Protein AF-A0A0I9SC78-F1 (afdb_monomer_lite)

Foldseek 3Di:
DCVLCVQLVHDPVVVVCCVVVNDDDDPSSLVSSCVSVVHDSCVVDDDDPPDFDFDWDDQPNDIQTHRDPVSVVVVVVCVVVVVGDD

Sequence (86 aa):
VSSLAETVGITRANMSNIVNGKSTPSLETLEKIANALGVDITELFAPSSSGSIIGVIRVGDTNYNINSVSDLARLLDGIESGEIVL

Radius of gyration: 19.4 Å; chains: 1; bounding box: 32×20×55 Å

InterPro domains:
  IPR001387 Cro/C1-type, helix-turn-helix domain [PF13443] (2-45)
  IPR001387 Cro/C1-type, hel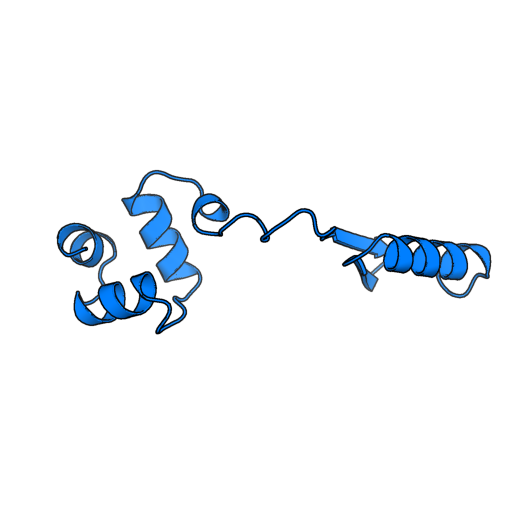ix-turn-helix domain [PS50943] (4-44)
  IPR001387 Cro/C1-type, helix-turn-helix domain [SM00530] (2-44)
  IPR001387 Cro/C1-type, helix-turn-helix domain [cd00093] (4-44)
  IPR010982 Lambda repressor-like, DNA-binding domain superfamily [G3DSA:1.10.260.40] (1-52)
  IPR010982 Lambda repressor-like, DNA-binding domain superfamily [SSF47413] (3-48)

Structure (mmCIF, N/CA/C/O backbone):
data_AF-A0A0I9SC78-F1
#
_entry.id   AF-A0A0I9SC78-F1
#
loop_
_atom_site.group_PDB
_atom_site.id
_atom_site.type_symbol
_atom_site.label_atom_id
_atom_site.label_alt_id
_atom_site.label_comp_id
_atom_site.label_asym_id
_atom_site.label_entity_id
_atom_site.label_seq_id
_atom_site.pdbx_PDB_ins_code
_atom_site.Cartn_x
_atom_site.Cartn_y
_atom_site.Cartn_z
_atom_site.occupancy
_atom_site.B_iso_or_equiv
_atom_site.auth_seq_id
_atom_site.auth_comp_id
_atom_site.auth_asym_id
_atom_site.auth_atom_id
_atom_site.pdbx_PDB_model_num
ATOM 1 N N . VAL A 1 1 ? -14.287 -4.697 19.919 1.00 65.94 1 VAL A N 1
ATOM 2 C CA . VAL A 1 1 ? -13.427 -3.516 19.636 1.00 65.94 1 VAL A CA 1
ATOM 3 C C . VAL A 1 1 ? -12.676 -3.009 20.851 1.00 65.94 1 VAL A C 1
ATOM 5 O O . VAL A 1 1 ? -11.582 -2.489 20.708 1.00 65.94 1 VAL A O 1
ATOM 8 N N . SER A 1 2 ? -13.249 -3.127 22.043 1.00 72.00 2 SER A N 1
ATOM 9 C CA . SER A 1 2 ? -12.750 -2.434 23.217 1.00 72.00 2 SER A CA 1
ATOM 10 C C . SER A 1 2 ? -11.488 -3.032 23.839 1.00 72.00 2 SER A C 1
ATOM 12 O O . SER A 1 2 ? -10.574 -2.279 24.145 1.00 72.00 2 SER A O 1
ATOM 14 N N . SER A 1 3 ? -11.400 -4.362 23.911 1.00 84.69 3 SER A N 1
ATOM 15 C CA . SER A 1 3 ? -10.161 -5.070 24.260 1.00 84.69 3 SER A CA 1
ATOM 16 C C . SER A 1 3 ? -9.055 -4.842 23.225 1.00 84.69 3 SER A C 1
ATOM 18 O O . SER A 1 3 ? -7.921 -4.571 23.586 1.00 84.69 3 SER A O 1
ATOM 20 N N . LEU A 1 4 ? -9.399 -4.864 21.933 1.00 87.50 4 LEU A N 1
ATOM 21 C CA . LEU A 1 4 ? -8.442 -4.632 20.847 1.00 87.50 4 LEU A CA 1
ATOM 22 C C . LEU A 1 4 ? -7.856 -3.213 20.884 1.00 87.50 4 LEU A C 1
ATOM 24 O O . LEU A 1 4 ? -6.663 -3.038 20.680 1.00 87.50 4 LEU A O 1
ATOM 28 N N . ALA A 1 5 ? -8.680 -2.199 21.164 1.00 90.94 5 ALA A N 1
ATOM 29 C CA . ALA A 1 5 ? -8.217 -0.817 21.292 1.00 90.94 5 ALA A CA 1
ATOM 30 C C . ALA A 1 5 ? -7.173 -0.667 22.412 1.00 90.94 5 ALA A C 1
ATOM 32 O O . ALA A 1 5 ? -6.156 -0.005 22.216 1.00 90.94 5 ALA A O 1
ATOM 33 N N . GLU A 1 6 ? -7.402 -1.331 23.548 1.00 90.31 6 GLU A N 1
ATOM 34 C CA . GLU A 1 6 ? -6.478 -1.353 24.685 1.00 90.31 6 GLU A CA 1
ATOM 35 C C . GLU A 1 6 ? -5.165 -2.064 24.325 1.00 90.31 6 GLU A C 1
ATOM 37 O O . GLU A 1 6 ? -4.097 -1.509 24.565 1.00 90.31 6 GLU A O 1
ATOM 42 N N . THR A 1 7 ? -5.224 -3.227 23.666 1.00 90.25 7 THR A N 1
ATOM 43 C CA . THR A 1 7 ? -4.030 -3.968 23.215 1.00 90.25 7 THR A CA 1
ATOM 44 C C . THR A 1 7 ? -3.204 -3.199 22.180 1.00 90.25 7 THR A C 1
ATOM 46 O O . THR A 1 7 ? -1.979 -3.205 22.237 1.00 90.25 7 THR A O 1
ATOM 49 N N . VAL A 1 8 ? -3.862 -2.510 21.246 1.00 91.88 8 VAL A N 1
ATOM 50 C CA . VAL A 1 8 ? -3.206 -1.716 20.190 1.00 91.88 8 VAL A CA 1
ATOM 51 C C . VAL A 1 8 ? -2.678 -0.377 20.729 1.00 91.88 8 VAL A C 1
ATOM 53 O O . VAL A 1 8 ? -1.819 0.248 20.108 1.00 91.88 8 VAL A O 1
ATOM 56 N N . GLY A 1 9 ? -3.159 0.066 21.896 1.00 91.69 9 GLY A N 1
ATOM 57 C CA . GLY A 1 9 ? -2.764 1.333 22.511 1.00 91.69 9 GLY A CA 1
ATOM 58 C C . GLY A 1 9 ? -3.421 2.558 21.867 1.00 91.69 9 GLY A C 1
ATOM 59 O O . GLY A 1 9 ? -2.822 3.631 21.839 1.00 91.69 9 GLY A O 1
ATOM 60 N N . ILE A 1 10 ? -4.643 2.417 21.340 1.00 91.69 10 ILE A N 1
ATOM 61 C CA . ILE A 1 10 ? -5.419 3.526 20.761 1.00 91.69 10 ILE A CA 1
ATOM 62 C C . ILE A 1 10 ? -6.770 3.692 21.456 1.00 91.69 10 ILE A C 1
ATOM 64 O O . ILE A 1 10 ? -7.281 2.797 22.126 1.00 91.69 10 ILE A O 1
ATOM 68 N N . THR A 1 11 ? -7.397 4.857 21.291 1.00 93.94 11 THR A N 1
ATOM 69 C CA . THR A 1 11 ? -8.718 5.090 21.884 1.00 93.94 11 THR A CA 1
ATOM 70 C C . THR A 1 11 ? -9.778 4.201 21.228 1.00 93.94 11 THR A C 1
ATOM 72 O O . THR A 1 11 ? -9.732 3.923 20.026 1.00 93.94 11 THR A O 1
ATOM 75 N N . ARG A 1 12 ? -10.801 3.800 21.995 1.00 93.12 12 ARG A N 1
ATOM 76 C CA . ARG A 1 12 ? -11.952 3.049 21.457 1.00 93.12 12 ARG A CA 1
ATOM 77 C C . ARG A 1 12 ? -12.645 3.784 20.306 1.00 93.12 12 ARG A C 1
ATOM 79 O O . ARG A 1 12 ? -13.100 3.140 19.368 1.00 93.12 12 ARG A O 1
ATOM 86 N N . ALA A 1 13 ? -12.710 5.116 20.371 1.00 93.75 13 ALA A N 1
ATOM 87 C CA . ALA A 1 13 ? -13.274 5.945 19.307 1.00 93.75 13 ALA A CA 1
ATOM 88 C C . ALA A 1 13 ? -12.440 5.860 18.018 1.00 93.75 13 ALA A C 1
ATOM 90 O O . ALA A 1 13 ? -13.008 5.653 16.949 1.00 93.75 13 ALA A O 1
ATOM 91 N N . ASN A 1 14 ? -11.107 5.937 18.122 1.00 93.06 14 ASN A N 1
ATOM 92 C CA . ASN A 1 14 ? -10.215 5.778 16.974 1.00 93.06 14 ASN A CA 1
ATOM 93 C C . ASN A 1 14 ? -10.336 4.371 16.364 1.00 93.06 14 ASN A C 1
ATOM 95 O O . ASN A 1 14 ? -10.580 4.234 15.170 1.00 93.06 14 ASN A O 1
ATOM 99 N N . MET A 1 15 ? -10.301 3.326 17.201 1.00 94.38 15 MET A N 1
ATOM 100 C CA . MET A 1 15 ? -10.521 1.943 16.759 1.00 94.38 15 MET A CA 1
ATOM 101 C C . MET A 1 15 ? -11.869 1.773 16.041 1.00 94.38 15 MET A C 1
ATOM 103 O O . MET A 1 15 ? -11.942 1.138 14.994 1.00 94.38 15 MET A O 1
ATOM 107 N N . SER A 1 16 ? -12.941 2.369 16.570 1.00 94.00 16 SER A N 1
ATOM 108 C CA . SER A 1 16 ? -14.261 2.344 15.930 1.00 94.00 16 SER A CA 1
ATOM 109 C C . SER A 1 16 ? -14.247 3.025 14.560 1.00 94.00 16 SER A C 1
ATOM 111 O O . SER A 1 16 ? -14.827 2.503 13.610 1.00 94.00 16 SER A O 1
ATOM 113 N N . ASN A 1 17 ? -13.565 4.164 14.423 1.00 95.25 17 ASN A N 1
ATOM 114 C CA . ASN A 1 17 ? -13.436 4.837 13.133 1.00 95.25 17 ASN A CA 1
ATOM 115 C C . ASN A 1 17 ? -12.657 3.992 12.118 1.00 95.25 17 ASN A C 1
ATOM 117 O O . ASN A 1 17 ? -13.094 3.907 10.974 1.00 95.25 17 ASN A O 1
ATOM 121 N N . ILE A 1 18 ? -11.570 3.335 12.537 1.00 93.50 18 ILE A N 1
ATOM 122 C CA . ILE A 1 18 ? -10.776 2.436 11.684 1.00 93.50 18 ILE A CA 1
ATOM 123 C C . ILE A 1 18 ? -11.630 1.265 11.188 1.00 93.50 18 ILE A C 1
ATOM 125 O O . ILE A 1 18 ? -11.748 1.058 9.984 1.00 93.50 18 ILE A O 1
ATOM 129 N N . VAL A 1 19 ? -12.293 0.543 12.098 1.00 89.94 19 VAL A N 1
ATOM 130 C CA . VAL A 1 19 ? -13.129 -0.625 11.755 1.00 89.94 19 VAL A CA 1
ATOM 131 C C . VAL A 1 19 ? -14.277 -0.251 10.813 1.00 89.94 19 VAL A C 1
ATOM 133 O O . VAL A 1 19 ? -14.639 -1.029 9.938 1.00 89.94 19 VAL A O 1
ATOM 136 N N . ASN A 1 20 ? -14.839 0.950 10.966 1.00 90.81 20 ASN A N 1
ATOM 137 C CA . ASN A 1 20 ? -15.917 1.444 10.110 1.00 90.81 20 ASN A CA 1
ATOM 138 C C . ASN A 1 20 ? -15.418 2.168 8.843 1.00 90.81 20 ASN A C 1
ATOM 140 O O . ASN A 1 20 ? -16.218 2.827 8.180 1.00 90.81 20 ASN A O 1
ATOM 144 N N . GLY A 1 21 ? -14.117 2.121 8.530 1.00 89.25 21 GLY A N 1
ATOM 145 C CA . GLY A 1 21 ? -13.541 2.750 7.335 1.00 89.25 21 GLY A CA 1
ATOM 146 C C . GLY A 1 21 ? -13.598 4.284 7.320 1.00 89.25 21 GLY A C 1
ATOM 147 O O . GLY A 1 21 ? -13.433 4.901 6.274 1.00 89.25 21 GLY A O 1
ATOM 148 N N . LYS A 1 22 ? -13.840 4.922 8.471 1.00 94.81 22 LYS A N 1
ATOM 149 C CA . LYS A 1 22 ? -13.900 6.388 8.617 1.00 94.81 22 LYS A CA 1
ATOM 150 C C . LYS A 1 22 ? -12.523 7.023 8.801 1.00 94.81 22 LYS A C 1
ATOM 152 O O . LYS A 1 22 ? -12.398 8.246 8.771 1.00 94.81 22 LYS A O 1
ATOM 157 N N . SER A 1 23 ? -11.498 6.224 9.076 1.00 93.50 23 SER A N 1
ATOM 158 C CA . SER A 1 23 ? -10.125 6.695 9.252 1.00 93.50 23 SER A CA 1
ATOM 159 C C . SER A 1 23 ? -9.139 5.621 8.814 1.00 93.50 23 SER A C 1
ATOM 161 O O . SER A 1 23 ? -9.324 4.448 9.130 1.00 93.50 23 SER A O 1
ATOM 163 N N . THR A 1 24 ? -8.085 6.036 8.116 1.00 91.75 24 THR A N 1
ATOM 164 C CA . THR A 1 24 ? -7.008 5.144 7.681 1.00 91.75 24 THR A CA 1
ATOM 165 C C . THR A 1 24 ? -5.929 5.083 8.768 1.00 91.75 24 THR A C 1
ATOM 167 O O . THR A 1 24 ? -5.372 6.129 9.111 1.00 91.75 24 THR A O 1
ATOM 170 N N . PRO A 1 25 ? -5.633 3.904 9.342 1.00 92.94 25 PRO A N 1
ATOM 171 C CA . PRO A 1 25 ? -4.554 3.748 10.317 1.00 92.94 25 PRO A CA 1
ATOM 172 C C . PRO A 1 25 ? -3.170 3.972 9.683 1.00 92.94 25 PRO A C 1
ATOM 174 O O . PRO A 1 25 ? -2.989 3.795 8.479 1.00 92.94 25 PRO A O 1
ATOM 177 N N . SER A 1 26 ? -2.171 4.328 10.500 1.00 93.75 26 SER A N 1
ATOM 178 C CA . SER A 1 26 ? -0.765 4.289 10.069 1.00 93.75 26 SER A CA 1
ATOM 179 C C . SER A 1 26 ? -0.290 2.842 9.884 1.00 93.75 26 SER A C 1
ATOM 181 O O . SER A 1 26 ? -0.885 1.927 10.455 1.00 93.75 26 SER A O 1
ATOM 183 N N . LEU A 1 27 ? 0.815 2.632 9.156 1.00 93.44 27 LEU A N 1
ATOM 184 C CA . LEU A 1 27 ? 1.437 1.306 9.023 1.00 93.44 27 LEU A CA 1
ATOM 185 C C . LEU A 1 27 ? 1.766 0.695 10.393 1.00 93.44 27 LEU A C 1
ATOM 187 O O . LEU A 1 27 ? 1.371 -0.428 10.672 1.00 93.44 27 LEU A O 1
ATOM 191 N N . GLU A 1 28 ? 2.374 1.476 11.288 1.00 93.56 28 GLU A N 1
ATOM 192 C CA . GLU A 1 28 ? 2.656 1.051 12.667 1.00 93.56 28 GLU A CA 1
ATOM 193 C C . GLU A 1 28 ? 1.377 0.618 13.410 1.00 93.56 28 GLU A C 1
ATOM 195 O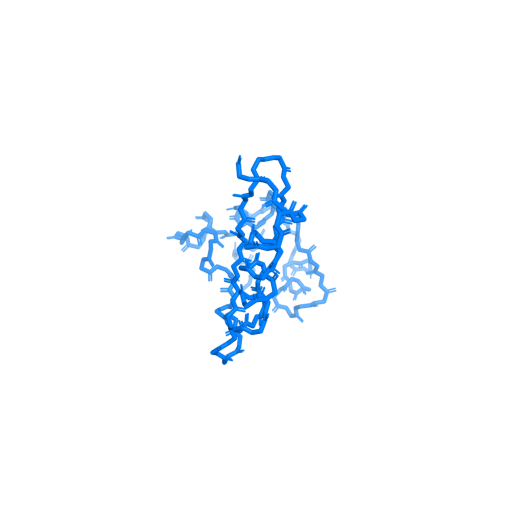 O . GLU A 1 28 ? 1.366 -0.358 14.158 1.00 93.56 28 GLU A O 1
ATOM 200 N N . THR A 1 29 ? 0.267 1.335 13.207 1.00 94.19 29 THR A N 1
ATOM 201 C CA . THR A 1 29 ? -1.017 0.981 13.831 1.00 94.19 29 THR A CA 1
ATOM 202 C C . THR A 1 29 ? -1.581 -0.307 13.229 1.00 94.19 29 THR A C 1
ATOM 204 O O . THR A 1 29 ? -2.096 -1.137 13.973 1.00 94.19 29 THR A O 1
ATOM 207 N N . LEU A 1 30 ? -1.465 -0.502 11.911 1.00 94.69 30 LEU A N 1
ATOM 208 C CA . LEU A 1 30 ? -1.847 -1.748 11.238 1.00 94.69 30 LEU A CA 1
ATOM 209 C C . LEU A 1 30 ? -1.035 -2.939 11.752 1.00 94.69 30 LEU A C 1
ATOM 211 O O . LEU A 1 30 ? -1.624 -3.965 12.071 1.00 94.69 30 LEU A O 1
ATOM 215 N N . GLU A 1 31 ? 0.281 -2.791 11.910 1.00 94.75 31 GLU A N 1
ATOM 216 C CA . GLU A 1 31 ? 1.151 -3.828 12.480 1.00 94.75 31 GLU A CA 1
ATOM 217 C C . GLU A 1 31 ? 0.720 -4.200 13.902 1.00 94.75 31 GLU A C 1
ATOM 219 O O . GLU A 1 31 ? 0.577 -5.378 14.226 1.00 94.75 31 GLU A O 1
ATOM 224 N N . LYS A 1 32 ? 0.441 -3.207 14.757 1.00 94.81 32 LYS A N 1
ATOM 225 C CA . LYS A 1 32 ? -0.075 -3.457 16.113 1.00 94.81 32 LYS A CA 1
ATOM 226 C C . LYS A 1 32 ? -1.423 -4.176 16.092 1.00 94.81 32 LYS A C 1
ATOM 228 O O . LYS A 1 32 ? -1.642 -5.056 16.919 1.00 94.81 32 LYS A O 1
ATOM 233 N N . ILE A 1 33 ? -2.312 -3.821 15.163 1.00 94.56 33 ILE A N 1
ATOM 234 C CA . ILE A 1 33 ? -3.604 -4.496 14.985 1.00 94.56 33 ILE A CA 1
ATOM 235 C C . ILE A 1 33 ? -3.392 -5.954 14.557 1.00 94.56 33 ILE A C 1
ATOM 237 O O . ILE A 1 33 ? -3.962 -6.839 15.188 1.00 94.56 33 ILE A O 1
ATOM 241 N N . ALA A 1 34 ? -2.559 -6.214 13.545 1.00 94.94 34 ALA A N 1
ATOM 242 C CA . ALA A 1 34 ? -2.260 -7.561 13.054 1.00 94.94 34 ALA A CA 1
ATOM 243 C C . ALA A 1 34 ? -1.665 -8.442 14.162 1.00 94.94 34 ALA A C 1
ATOM 245 O O . ALA A 1 34 ? -2.178 -9.523 14.443 1.00 94.94 34 ALA A O 1
ATOM 246 N N . ASN A 1 35 ? -0.669 -7.917 14.885 1.00 95.25 35 ASN A N 1
ATOM 247 C CA . ASN A 1 35 ? -0.045 -8.593 16.022 1.00 95.25 35 ASN A CA 1
ATOM 248 C C . ASN A 1 35 ? -1.048 -8.900 17.143 1.00 95.25 35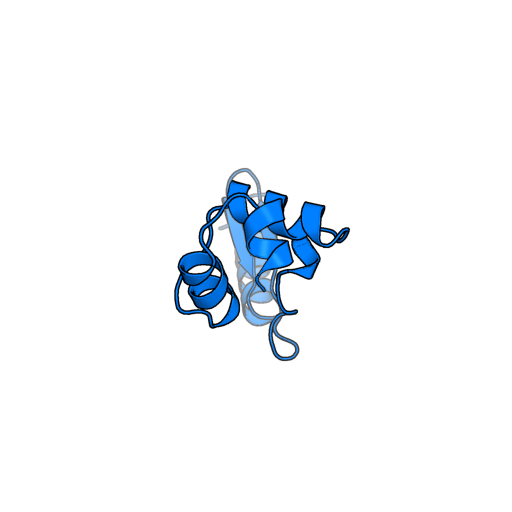 ASN A C 1
ATOM 250 O O . ASN A 1 35 ? -1.030 -9.992 17.705 1.00 95.25 35 ASN A O 1
ATOM 254 N N . ALA A 1 36 ? -1.945 -7.961 17.462 1.00 94.12 36 ALA A N 1
ATOM 255 C CA . ALA A 1 36 ? -2.983 -8.165 18.472 1.00 94.12 36 ALA A CA 1
ATOM 256 C C . ALA A 1 36 ? -4.036 -9.207 18.052 1.00 94.12 36 ALA A C 1
ATOM 258 O O . ALA A 1 36 ? -4.664 -9.824 18.912 1.00 94.12 36 ALA A O 1
ATOM 259 N N . LEU A 1 37 ? -4.236 -9.393 16.745 1.00 93.25 37 LEU A N 1
ATOM 260 C CA . LEU A 1 37 ? -5.121 -10.406 16.169 1.00 93.25 37 LEU A CA 1
ATOM 261 C C . LEU A 1 37 ? -4.414 -11.748 15.911 1.00 93.25 37 LEU A C 1
ATOM 263 O O . LEU A 1 37 ? -5.098 -12.752 15.726 1.00 93.25 37 LEU A O 1
ATOM 267 N N . GLY A 1 38 ? -3.078 -11.783 15.930 1.00 94.94 38 GLY A N 1
ATOM 268 C CA . GLY A 1 38 ? -2.281 -12.981 15.656 1.00 94.94 38 GLY A CA 1
ATOM 269 C C . GLY A 1 38 ? -2.305 -13.421 14.188 1.00 94.94 38 GLY A C 1
ATOM 270 O O . GLY A 1 38 ? -2.199 -14.615 13.923 1.00 94.94 38 GLY A O 1
ATOM 271 N N . VAL A 1 39 ? -2.473 -12.476 13.259 1.00 94.56 39 VAL A N 1
ATOM 272 C CA . VAL A 1 39 ? -2.541 -12.711 11.804 1.00 94.56 39 VAL A CA 1
ATOM 273 C C . VAL A 1 39 ? -1.418 -11.972 11.081 1.00 94.56 39 VAL A C 1
ATOM 275 O O . VAL A 1 39 ? -0.835 -11.038 11.639 1.00 94.56 39 VAL A O 1
ATOM 278 N N . ASP A 1 40 ? -1.130 -12.350 9.835 1.00 94.31 40 ASP A N 1
ATOM 279 C CA . ASP A 1 40 ? -0.239 -11.546 8.997 1.00 94.31 40 ASP A CA 1
ATOM 280 C C . ASP A 1 40 ? -0.908 -10.210 8.626 1.00 94.31 40 ASP A C 1
ATOM 282 O O . ASP A 1 40 ? -2.124 -10.126 8.441 1.00 94.31 40 ASP A O 1
ATOM 286 N N . ILE A 1 41 ? -0.123 -9.136 8.499 1.00 93.12 41 ILE A N 1
ATOM 287 C CA . ILE A 1 41 ? -0.652 -7.807 8.160 1.00 93.12 41 ILE A CA 1
ATOM 288 C C . ILE A 1 41 ? -1.392 -7.794 6.816 1.00 93.12 41 ILE A C 1
ATOM 290 O O . ILE A 1 41 ? -2.338 -7.025 6.647 1.00 93.12 41 ILE A O 1
ATOM 294 N N . THR A 1 42 ? -1.006 -8.658 5.874 1.00 90.12 42 THR A N 1
ATOM 295 C CA . THR A 1 42 ? -1.672 -8.802 4.573 1.00 90.12 42 THR A CA 1
ATOM 296 C C . THR A 1 42 ? -3.115 -9.286 4.702 1.00 90.12 42 THR A C 1
ATOM 298 O O . THR A 1 42 ? -3.954 -8.891 3.896 1.00 90.12 42 THR A O 1
ATOM 301 N N . GLU A 1 43 ? -3.444 -10.045 5.752 1.00 89.31 43 GLU A N 1
ATOM 302 C CA . GLU A 1 43 ? -4.804 -10.527 6.021 1.00 89.31 43 GLU A CA 1
ATOM 303 C C . GLU A 1 43 ? -5.757 -9.409 6.464 1.00 89.31 43 GLU A C 1
ATOM 305 O O . GLU A 1 43 ? -6.977 -9.566 6.399 1.00 89.31 43 GLU A O 1
ATOM 310 N N . LEU A 1 44 ? -5.226 -8.253 6.889 1.00 91.31 44 LEU A N 1
ATOM 311 C CA . LEU A 1 44 ? -6.046 -7.076 7.195 1.00 91.31 44 LEU A CA 1
ATOM 312 C C . LEU A 1 44 ? -6.606 -6.405 5.935 1.00 91.31 44 LEU A C 1
ATOM 314 O O . LEU A 1 44 ? -7.519 -5.580 6.030 1.00 91.31 44 LEU A O 1
ATOM 318 N N . PHE A 1 45 ? -6.062 -6.727 4.763 1.00 87.31 45 PHE A N 1
ATOM 319 C CA . PHE A 1 45 ? -6.518 -6.189 3.494 1.00 87.31 45 PHE A CA 1
ATOM 320 C C . PHE A 1 45 ? -7.517 -7.153 2.866 1.00 87.31 45 PHE A C 1
ATOM 322 O O . PHE A 1 45 ? -7.259 -8.346 2.720 1.00 87.31 45 PHE A O 1
ATOM 329 N N . ALA A 1 46 ? -8.673 -6.624 2.463 1.00 75.88 46 ALA A N 1
ATOM 330 C CA . ALA A 1 46 ? -9.603 -7.413 1.675 1.00 75.88 46 ALA A CA 1
ATOM 331 C C . ALA A 1 46 ? -8.912 -7.833 0.365 1.00 75.88 46 ALA A C 1
ATOM 333 O O . ALA A 1 46 ? -8.268 -6.987 -0.270 1.00 75.88 46 ALA A O 1
ATOM 334 N N . PRO A 1 47 ? -9.061 -9.097 -0.075 1.00 69.12 47 PRO A N 1
ATOM 335 C CA . PRO A 1 47 ? -8.675 -9.460 -1.426 1.00 69.12 47 PRO A CA 1
ATOM 336 C C . PRO A 1 47 ? -9.402 -8.521 -2.385 1.00 69.12 47 PRO A C 1
ATOM 338 O O . PRO A 1 47 ? -10.588 -8.233 -2.201 1.00 69.12 47 PRO A O 1
ATOM 341 N N . SER A 1 48 ? -8.672 -8.006 -3.371 1.00 61.84 48 SER A N 1
ATOM 342 C CA . SER A 1 48 ? -9.183 -7.080 -4.376 1.00 61.84 48 SER A CA 1
ATOM 343 C C . SER A 1 48 ? -10.510 -7.617 -4.904 1.00 61.84 48 SER A C 1
ATOM 345 O O . SER A 1 48 ? -10.560 -8.721 -5.449 1.00 61.84 48 SER A O 1
ATOM 347 N N . SER A 1 49 ? -11.598 -6.883 -4.662 1.00 56.47 49 SER A N 1
ATOM 348 C CA . SER A 1 49 ? -12.939 -7.286 -5.067 1.00 56.47 49 SER A CA 1
ATOM 349 C C . SER A 1 49 ? -12.919 -7.729 -6.532 1.00 56.47 49 SER A C 1
ATOM 351 O O . SER A 1 49 ? -12.593 -6.941 -7.416 1.00 56.47 49 SER A O 1
ATOM 353 N N . SER A 1 50 ? -13.261 -8.999 -6.761 1.00 56.75 50 SER A N 1
ATOM 354 C CA . SER A 1 50 ? -13.512 -9.627 -8.065 1.00 56.75 50 SER A CA 1
ATOM 355 C C . SER A 1 50 ? -12.393 -9.531 -9.113 1.00 56.75 50 SER A C 1
ATOM 357 O O . SER A 1 50 ? -12.426 -8.658 -9.971 1.00 56.75 50 SER A O 1
ATOM 359 N N . GLY A 1 51 ? -11.482 -10.510 -9.126 1.00 57.78 51 GLY A N 1
ATOM 360 C CA . GLY A 1 51 ? -10.818 -10.996 -10.351 1.00 57.78 51 GLY A CA 1
ATOM 361 C C . GLY A 1 51 ? -10.017 -9.985 -11.182 1.00 57.78 51 GLY A C 1
ATOM 362 O O . GLY A 1 51 ? -9.677 -10.289 -12.325 1.00 57.78 5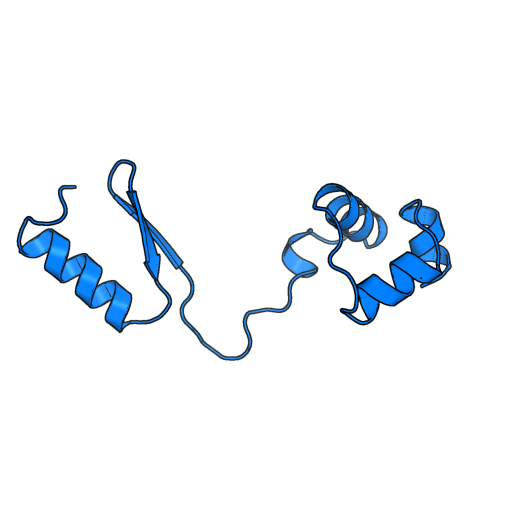1 GLY A O 1
ATOM 363 N N . SER A 1 52 ? -9.731 -8.797 -10.652 1.00 69.69 52 SER A N 1
ATOM 364 C CA . SER A 1 52 ? -8.900 -7.803 -11.315 1.00 69.69 52 SER A CA 1
ATOM 365 C C . SER A 1 52 ? -7.434 -8.209 -11.203 1.00 69.69 52 SER A C 1
ATOM 367 O O . SER A 1 52 ? -6.955 -8.632 -10.152 1.00 69.69 52 SER A O 1
ATOM 369 N N . ILE A 1 53 ? -6.717 -8.120 -12.322 1.00 79.88 53 ILE A N 1
ATOM 370 C CA . ILE A 1 53 ? -5.269 -8.314 -12.343 1.00 79.88 53 ILE A CA 1
ATOM 371 C C . ILE A 1 53 ? -4.661 -7.114 -11.632 1.00 79.88 53 ILE A C 1
ATOM 373 O O . ILE A 1 53 ? -4.954 -5.984 -12.003 1.00 79.88 53 ILE A O 1
ATOM 377 N N . ILE A 1 54 ? -3.827 -7.359 -10.627 1.00 86.00 54 ILE A N 1
ATOM 378 C CA . ILE A 1 54 ? -3.012 -6.329 -9.991 1.00 86.00 54 ILE A CA 1
ATOM 379 C C . ILE A 1 54 ? -1.598 -6.883 -9.899 1.00 86.00 54 ILE A C 1
ATOM 381 O O . ILE A 1 54 ? -1.362 -7.919 -9.281 1.00 86.00 54 ILE A O 1
ATOM 385 N N . GLY A 1 55 ? -0.657 -6.204 -10.539 1.00 89.19 55 GLY A N 1
ATOM 386 C CA . GLY A 1 55 ? 0.746 -6.577 -10.537 1.00 89.19 55 GLY A CA 1
ATOM 387 C C . GLY A 1 55 ? 1.639 -5.371 -10.757 1.00 89.19 55 GLY A C 1
ATOM 388 O O . GLY A 1 55 ? 1.205 -4.333 -11.250 1.00 89.19 55 GLY A O 1
ATOM 389 N N . VAL A 1 56 ? 2.907 -5.516 -10.393 1.00 94.31 56 VAL A N 1
ATOM 390 C CA . VAL A 1 56 ? 3.948 -4.539 -10.704 1.00 94.31 56 VAL A CA 1
ATOM 391 C C . VAL A 1 56 ? 5.097 -5.295 -11.349 1.00 94.31 56 VAL A C 1
ATOM 393 O O . VAL A 1 56 ? 5.598 -6.258 -10.772 1.00 94.31 56 VAL A O 1
ATOM 396 N N . ILE A 1 57 ? 5.502 -4.870 -12.543 1.00 94.88 57 ILE A N 1
ATOM 397 C CA . ILE A 1 57 ? 6.671 -5.410 -13.241 1.00 94.88 57 ILE A CA 1
ATOM 398 C C . ILE A 1 57 ? 7.757 -4.342 -13.221 1.00 94.88 57 ILE A C 1
ATOM 400 O O . ILE A 1 57 ? 7.508 -3.193 -13.578 1.00 94.88 57 ILE A O 1
ATOM 404 N N . ARG A 1 58 ? 8.963 -4.713 -12.788 1.00 94.06 58 ARG A N 1
ATOM 405 C CA . ARG A 1 58 ? 10.128 -3.830 -12.816 1.00 94.06 58 ARG A CA 1
ATOM 406 C C . ARG A 1 58 ? 11.004 -4.162 -14.016 1.00 94.06 58 ARG A C 1
ATOM 408 O O . ARG A 1 58 ? 11.416 -5.309 -14.160 1.00 94.06 58 ARG A O 1
ATOM 415 N N . VAL A 1 59 ? 11.313 -3.147 -14.818 1.00 93.31 59 VAL A N 1
ATOM 416 C CA . VAL A 1 59 ? 12.324 -3.201 -15.880 1.00 93.31 59 VAL A CA 1
ATOM 417 C C . VAL A 1 59 ? 13.359 -2.119 -15.576 1.00 93.31 59 VAL A C 1
ATOM 419 O O . VAL A 1 59 ? 13.012 -0.938 -15.482 1.00 93.31 59 VAL A O 1
ATOM 422 N N . GLY A 1 60 ? 14.606 -2.524 -15.323 1.00 89.81 60 GLY A N 1
ATOM 423 C CA . GLY A 1 60 ? 15.625 -1.639 -14.753 1.00 89.81 60 GLY A CA 1
ATOM 424 C C . GLY A 1 60 ? 15.151 -0.992 -13.444 1.00 89.81 60 GLY A C 1
ATOM 425 O O . GLY A 1 60 ? 14.732 -1.683 -12.514 1.00 89.81 60 GLY A O 1
ATOM 426 N N . ASP A 1 61 ? 15.166 0.340 -13.396 1.00 91.81 61 ASP A N 1
ATOM 427 C CA . ASP A 1 61 ? 14.693 1.135 -12.252 1.00 91.81 61 ASP A CA 1
ATOM 428 C C . ASP A 1 61 ? 13.225 1.593 -12.377 1.00 91.81 61 ASP A C 1
ATOM 430 O O . ASP A 1 61 ? 12.706 2.288 -11.499 1.00 91.81 61 ASP A O 1
ATOM 434 N N . THR A 1 62 ? 12.528 1.198 -13.448 1.00 93.44 62 THR A N 1
ATOM 435 C CA . THR A 1 62 ? 11.153 1.638 -13.727 1.00 93.44 62 THR A CA 1
ATOM 436 C C . THR A 1 62 ? 10.140 0.569 -13.331 1.00 93.44 62 THR A C 1
ATOM 438 O O . THR A 1 62 ? 10.260 -0.596 -13.707 1.00 93.44 62 THR A O 1
ATOM 441 N N . ASN A 1 63 ? 9.111 0.970 -12.578 1.00 95.38 63 ASN A N 1
ATOM 442 C CA . ASN A 1 63 ? 7.989 0.106 -12.210 1.00 95.38 63 ASN A CA 1
ATOM 443 C C . ASN A 1 63 ? 6.793 0.364 -13.136 1.00 95.38 63 ASN A C 1
ATOM 445 O O . ASN A 1 63 ? 6.338 1.501 -13.262 1.00 95.38 63 ASN A O 1
ATOM 449 N N . TYR A 1 64 ? 6.244 -0.703 -13.706 1.00 95.19 64 TYR A N 1
ATOM 450 C CA . TYR A 1 64 ? 5.051 -0.697 -14.544 1.00 95.19 64 TYR A CA 1
ATOM 451 C C . TYR A 1 64 ? 3.899 -1.351 -13.788 1.00 95.19 64 TYR A C 1
ATOM 453 O O . TYR A 1 64 ? 3.977 -2.520 -13.407 1.00 95.19 64 TYR A O 1
ATOM 461 N N . ASN A 1 65 ? 2.831 -0.588 -13.563 1.00 93.88 65 ASN A N 1
ATOM 462 C CA . ASN A 1 65 ? 1.633 -1.083 -12.891 1.00 93.88 65 ASN A CA 1
ATOM 463 C C . ASN A 1 65 ? 0.740 -1.813 -13.893 1.00 93.88 65 ASN A C 1
ATOM 465 O O . ASN A 1 65 ? 0.345 -1.249 -14.912 1.00 93.88 65 ASN A O 1
ATOM 469 N N . ILE A 1 66 ? 0.387 -3.048 -13.565 1.00 94.19 66 ILE A N 1
ATOM 470 C CA . ILE A 1 66 ? -0.470 -3.915 -14.360 1.00 94.19 66 ILE A CA 1
ATOM 471 C C . ILE A 1 66 ? -1.806 -4.030 -13.643 1.00 94.19 66 ILE A C 1
ATOM 473 O O . ILE A 1 66 ? -1.900 -4.705 -12.622 1.00 94.19 66 ILE A O 1
ATOM 477 N N . ASN A 1 67 ? -2.835 -3.383 -14.186 1.00 90.88 67 ASN A N 1
ATOM 478 C CA . ASN A 1 67 ? -4.196 -3.440 -13.651 1.00 90.88 67 ASN A CA 1
ATOM 479 C C . ASN A 1 67 ? -5.140 -4.254 -14.562 1.00 90.88 67 ASN A C 1
ATOM 481 O O . ASN A 1 67 ? -6.333 -4.393 -14.290 1.00 90.88 67 ASN A O 1
ATOM 485 N N . SER A 1 68 ? -4.625 -4.756 -15.691 1.00 91.06 68 SER A N 1
ATOM 486 C CA . SER A 1 68 ? -5.376 -5.485 -16.713 1.00 91.06 68 SER A CA 1
ATOM 487 C C . SER A 1 68 ? -4.451 -6.279 -17.644 1.00 91.06 68 SER A C 1
ATOM 489 O O . SER A 1 68 ? -3.250 -6.020 -17.719 1.00 91.06 68 SER A O 1
ATOM 491 N N . VAL A 1 69 ? -5.020 -7.207 -18.424 1.00 91.06 69 VAL A N 1
ATOM 492 C CA . VAL A 1 69 ? -4.287 -7.905 -19.502 1.00 91.06 69 VAL A CA 1
ATOM 493 C C . VAL A 1 69 ? -3.774 -6.912 -20.550 1.00 91.06 69 VAL A C 1
ATOM 495 O O . VAL A 1 69 ? -2.679 -7.076 -21.076 1.00 91.06 69 VAL A O 1
ATOM 498 N N . SER A 1 70 ? -4.531 -5.849 -20.825 1.00 93.12 70 SER A N 1
ATOM 499 C CA . SER A 1 70 ? -4.124 -4.815 -21.779 1.00 93.12 70 SER A CA 1
ATOM 500 C C . SER A 1 70 ? -2.870 -4.066 -21.329 1.00 93.12 70 SER A C 1
ATOM 502 O O . SER A 1 70 ? -2.080 -3.655 -22.172 1.00 93.12 70 SER A O 1
ATOM 504 N N . ASP A 1 71 ? -2.659 -3.904 -20.021 1.00 94.88 71 ASP A N 1
ATOM 505 C CA . ASP A 1 71 ? -1.437 -3.276 -19.508 1.00 94.88 71 ASP A CA 1
ATOM 506 C C . ASP A 1 71 ? -0.212 -4.178 -19.727 1.00 94.88 71 ASP A C 1
ATOM 508 O O . ASP A 1 71 ? 0.860 -3.670 -20.047 1.00 94.88 71 ASP A O 1
ATOM 512 N N . LEU A 1 72 ? -0.378 -5.508 -19.648 1.00 94.62 72 LEU A N 1
ATOM 513 C CA . LEU A 1 72 ? 0.680 -6.463 -20.012 1.00 94.62 72 LEU A CA 1
ATOM 514 C C . LEU A 1 72 ? 1.035 -6.365 -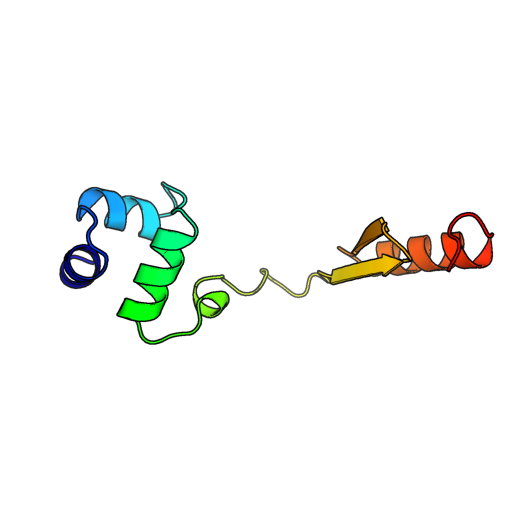21.496 1.00 94.62 72 LEU A C 1
ATOM 516 O O . LEU A 1 72 ? 2.214 -6.330 -21.832 1.00 94.62 72 LEU A O 1
ATOM 520 N N . ALA A 1 73 ? 0.025 -6.302 -22.369 1.00 95.81 73 ALA A N 1
ATOM 521 C CA . ALA A 1 73 ? 0.242 -6.181 -23.808 1.00 95.81 73 ALA A CA 1
ATOM 522 C C . ALA A 1 73 ? 1.019 -4.901 -24.149 1.00 95.81 73 ALA A C 1
ATOM 524 O O . ALA A 1 73 ? 2.017 -4.968 -24.851 1.00 95.81 73 ALA A O 1
ATOM 525 N N . ARG A 1 74 ? 0.640 -3.753 -23.567 1.00 96.31 74 ARG A N 1
ATOM 526 C CA . ARG A 1 74 ? 1.369 -2.490 -23.781 1.00 96.31 74 ARG A CA 1
ATOM 527 C C . ARG A 1 74 ? 2.812 -2.546 -23.289 1.00 96.31 74 ARG A C 1
ATOM 529 O O . ARG A 1 74 ? 3.689 -1.980 -23.931 1.00 96.31 74 ARG A O 1
ATOM 536 N N . LEU A 1 75 ? 3.056 -3.196 -22.150 1.00 96.19 75 LEU A N 1
ATOM 537 C CA . LEU A 1 75 ? 4.416 -3.377 -21.646 1.00 96.19 75 LEU A CA 1
ATOM 538 C C . LEU A 1 75 ? 5.253 -4.214 -22.621 1.00 96.19 75 LEU A C 1
ATOM 540 O O . LEU A 1 75 ? 6.389 -3.848 -22.910 1.00 96.19 75 LEU A O 1
ATOM 544 N N .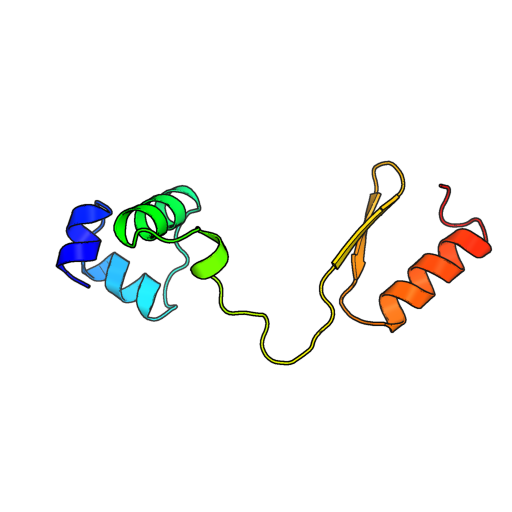 LEU A 1 76 ? 4.689 -5.309 -23.137 1.00 96.00 76 LEU A N 1
ATOM 545 C CA . LEU A 1 76 ? 5.361 -6.159 -24.116 1.00 96.00 76 LEU A CA 1
ATOM 546 C C . LEU A 1 76 ? 5.632 -5.405 -25.425 1.00 96.00 76 LEU A C 1
ATOM 548 O O . LEU A 1 76 ? 6.770 -5.407 -25.880 1.00 96.00 76 LEU A O 1
ATOM 552 N N . ASP A 1 77 ? 4.642 -4.694 -25.969 1.00 97.44 77 ASP A N 1
ATOM 553 C CA . ASP A 1 77 ? 4.791 -3.884 -27.186 1.00 97.44 77 ASP A CA 1
ATOM 554 C C . ASP A 1 77 ? 5.903 -2.830 -27.030 1.00 97.44 77 ASP A C 1
ATOM 556 O O . ASP A 1 77 ? 6.696 -2.601 -27.946 1.00 97.44 77 ASP A O 1
ATOM 560 N N . GLY A 1 78 ? 6.002 -2.198 -25.856 1.00 95.81 78 GLY A N 1
ATOM 561 C CA . GLY A 1 78 ? 7.075 -1.252 -25.543 1.00 95.81 78 GLY A CA 1
ATOM 562 C C . GLY A 1 78 ? 8.461 -1.905 -25.537 1.00 95.81 78 GLY A C 1
ATOM 563 O O . GLY A 1 78 ? 9.424 -1.315 -26.023 1.00 95.81 78 GLY A O 1
ATOM 564 N N . ILE A 1 79 ? 8.573 -3.141 -25.042 1.00 95.19 79 ILE A N 1
ATOM 565 C CA . ILE A 1 79 ? 9.829 -3.907 -25.065 1.00 95.19 79 ILE A CA 1
ATOM 566 C C . ILE A 1 79 ? 10.178 -4.324 -26.500 1.00 95.19 79 ILE A C 1
ATOM 568 O O . ILE A 1 79 ? 11.311 -4.145 -26.942 1.00 95.19 79 ILE A O 1
ATOM 572 N N . GLU A 1 80 ? 9.208 -4.847 -27.251 1.00 95.50 80 GLU A N 1
ATOM 573 C CA . GLU A 1 80 ? 9.411 -5.328 -28.623 1.00 95.50 80 GLU A CA 1
ATOM 574 C C . GLU A 1 80 ? 9.736 -4.196 -29.605 1.00 95.50 80 GLU A C 1
ATOM 576 O O . GLU A 1 80 ? 10.550 -4.372 -30.513 1.00 95.50 80 GLU A O 1
ATOM 581 N N . SER A 1 81 ? 9.146 -3.015 -29.409 1.00 96.50 81 SER A N 1
ATOM 582 C CA . SER A 1 81 ? 9.445 -1.820 -30.207 1.00 96.50 81 SER A CA 1
ATOM 583 C C . SER A 1 81 ? 10.781 -1.156 -29.849 1.00 96.50 81 SER A C 1
ATOM 585 O O . SER A 1 81 ? 11.239 -0.280 -30.586 1.00 96.50 81 SER A O 1
ATOM 587 N N . GLY A 1 82 ? 11.422 -1.565 -28.747 1.00 93.00 82 GLY A N 1
ATOM 588 C CA . GLY A 1 82 ? 12.658 -0.968 -28.238 1.00 93.00 82 GLY A CA 1
ATOM 589 C C . GLY A 1 82 ? 12.463 0.357 -27.491 1.00 93.00 82 GLY A C 1
ATOM 590 O O . GLY A 1 82 ? 13.450 1.014 -27.166 1.00 93.00 82 GLY A O 1
ATOM 591 N N . GLU A 1 83 ? 11.218 0.758 -27.211 1.00 93.44 83 GLU A N 1
ATOM 592 C CA . GLU A 1 83 ? 10.903 1.901 -26.343 1.00 93.44 83 GLU A CA 1
ATOM 593 C C . GLU A 1 83 ? 11.309 1.618 -24.887 1.00 93.44 83 GLU A C 1
ATOM 595 O O . GLU A 1 83 ? 11.827 2.494 -24.192 1.00 93.44 83 GLU A O 1
ATOM 600 N N . ILE A 1 84 ? 11.101 0.379 -24.435 1.00 92.31 84 ILE A N 1
ATOM 601 C CA . ILE A 1 84 ? 11.452 -0.103 -23.101 1.00 92.31 84 ILE A CA 1
ATOM 602 C C . ILE A 1 84 ? 12.665 -1.021 -23.226 1.00 92.31 84 ILE A C 1
ATOM 604 O O . ILE A 1 84 ? 12.602 -2.088 -23.833 1.00 92.31 84 ILE A O 1
ATOM 608 N N . VAL A 1 85 ? 13.778 -0.607 -22.629 1.00 87.69 85 VAL A N 1
ATOM 609 C CA . VAL A 1 85 ? 15.041 -1.353 -22.666 1.00 87.69 85 VAL A CA 1
ATOM 610 C C . VAL A 1 85 ? 15.136 -2.261 -21.440 1.00 87.69 85 VAL A C 1
ATOM 612 O O . VAL A 1 85 ? 14.962 -1.786 -20.317 1.00 87.69 85 VAL A O 1
ATOM 615 N N . LEU A 1 86 ? 15.397 -3.552 -21.673 1.00 83.12 86 LEU A N 1
ATOM 616 C CA . LEU A 1 86 ? 15.624 -4.568 -20.636 1.00 83.12 86 LEU A CA 1
ATOM 617 C C . LEU A 1 86 ? 17.007 -4.452 -19.984 1.00 83.12 86 LEU A C 1
ATOM 619 O O . LEU A 1 86 ? 17.982 -4.154 -20.712 1.00 83.12 86 LEU A O 1
#

Secondary structure (DSSP, 8-state):
-HHHHHHHTS-HHHHHHHHTTSSPPPHHHHHHHHHHHTS-GGGGSPP-SSS---EEEEETTEEEEESSHHHHHHHHHHHHTTSS--

pLDDT: mean 89.77, std 9.21, range [56.47, 97.44]

Organism: Bacteroides fragilis (NCBI:txid817)